Protein AF-A0A800CKU0-F1 (afdb_monomer)

Foldseek 3Di:
DDQDPVRDDADAPDKDKDFCVFWPDKDDPPPWDWDADPAGTKTFAQAWDKMWTATPPPRDIDIDTAGGGWMWDDGNGMIMTGHRDDDPDPPPPPDDDDDDDDDDDDDDDDDDDDDPPPDDDDDDCPVVVVVVVVVVVVVVVVVVVVVPDPPDDDDDDDDPDDDDDDD

Sequence (167 aa):
MYQNPEESMISGNAITVLNASEVLSMELPAQAVLMPMANGWNMVVQQDCRITVTFRTGARRLEIQLVRGDEIYRDHQDIIISRKSPVQTERRYRAAVGVGRYLTETTGAAATSAQPESSYTPPDYSELIQQVRQHVMQDLERMMREAQKPPEQPSEQPPEGGEPQES

Solvent-accessible surface area (backbone atoms only — not comparable to full-atom values): 10888 Å² total; per-residue (Å²): 113,46,71,44,98,83,70,48,76,49,68,40,76,44,74,48,80,42,60,42,86,48,45,66,48,70,49,71,60,94,84,67,59,76,43,81,50,99,57,42,34,37,33,64,35,84,55,69,44,68,35,44,38,32,38,64,75,60,100,48,72,48,76,45,83,45,46,58,68,18,35,39,37,38,44,83,58,38,33,40,38,29,27,65,62,89,72,89,75,79,83,75,77,75,70,82,80,76,90,72,92,77,91,76,91,82,83,84,82,88,77,95,71,88,72,85,80,80,80,82,74,78,81,87,53,68,67,60,55,50,52,52,52,51,53,53,51,50,51,51,53,49,53,53,53,60,73,65,55,76,81,81,73,78,82,78,75,80,80,88,79,75,85,80,86,88,133

pLDDT: mean 72.99, std 20.09, range [32.12, 93.88]

Structure (mmCIF, N/CA/C/O backbone):
data_AF-A0A800CKU0-F1
#
_entry.id   AF-A0A800CKU0-F1
#
loop_
_atom_site.group_PDB
_atom_site.id
_atom_site.type_symbol
_atom_site.label_atom_id
_atom_site.label_alt_id
_atom_site.label_comp_id
_atom_site.label_asym_id
_atom_site.label_entity_id
_atom_site.label_seq_id
_atom_site.pdbx_PDB_ins_code
_atom_site.Cartn_x
_atom_site.Cartn_y
_atom_site.Cartn_z
_atom_site.occupancy
_atom_site.B_iso_or_equiv
_atom_site.auth_seq_id
_atom_site.auth_comp_id
_atom_site.auth_asym_id
_atom_site.auth_atom_id
_atom_site.pdbx_PDB_model_num
ATOM 1 N N . MET A 1 1 ? -10.258 -6.785 -8.011 1.00 59.75 1 MET A N 1
ATOM 2 C CA . MET A 1 1 ? -9.152 -7.304 -8.839 1.00 59.75 1 MET A CA 1
ATOM 3 C C . MET A 1 1 ? -8.291 -6.119 -9.229 1.00 59.75 1 MET A C 1
ATOM 5 O O . MET A 1 1 ? -8.850 -5.156 -9.736 1.00 59.75 1 MET A O 1
ATOM 9 N N . TYR A 1 2 ? -6.999 -6.151 -8.919 1.00 72.12 2 TYR A N 1
ATOM 10 C CA . TYR A 1 2 ? -6.009 -5.148 -9.316 1.00 72.12 2 TYR A CA 1
ATOM 11 C C . TYR A 1 2 ? -4.935 -5.857 -10.138 1.00 72.12 2 TYR A C 1
ATOM 13 O O . TYR A 1 2 ? -4.492 -6.936 -9.749 1.00 72.12 2 TYR A O 1
ATOM 21 N N . GLN A 1 3 ? -4.559 -5.282 -11.275 1.00 70.06 3 GLN A N 1
ATOM 22 C CA . GLN A 1 3 ? -3.490 -5.812 -12.111 1.00 70.06 3 GLN A CA 1
ATOM 23 C C . GLN A 1 3 ? -2.242 -4.974 -11.862 1.00 70.06 3 GLN A C 1
ATOM 25 O O . GLN A 1 3 ? -2.262 -3.763 -12.072 1.00 70.06 3 GLN A O 1
ATOM 30 N N . ASN A 1 4 ? -1.188 -5.622 -11.375 1.00 66.44 4 ASN A N 1
ATOM 31 C CA . ASN A 1 4 ? 0.108 -4.978 -11.213 1.00 66.44 4 ASN A CA 1
ATOM 32 C C . ASN A 1 4 ? 0.762 -4.773 -12.598 1.00 66.44 4 ASN A C 1
ATOM 34 O O . ASN A 1 4 ? 0.463 -5.556 -13.504 1.00 66.44 4 ASN A O 1
ATOM 38 N N . PRO A 1 5 ? 1.673 -3.802 -12.799 1.00 62.41 5 PRO A N 1
ATOM 39 C CA . PRO A 1 5 ? 2.446 -3.656 -14.040 1.00 62.41 5 PRO A CA 1
ATOM 40 C C . PRO A 1 5 ? 3.205 -4.914 -14.500 1.00 62.41 5 PRO A C 1
ATOM 42 O O . PRO A 1 5 ? 3.508 -5.031 -15.680 1.00 62.41 5 PRO A O 1
ATOM 45 N N . GLU A 1 6 ? 3.461 -5.882 -13.617 1.00 62.44 6 GLU A N 1
ATOM 46 C CA . GLU A 1 6 ? 4.006 -7.209 -13.966 1.00 62.44 6 GLU A CA 1
ATOM 47 C C . GLU A 1 6 ? 2.936 -8.225 -14.427 1.00 62.44 6 GLU A C 1
ATOM 49 O O . GLU A 1 6 ? 3.139 -9.434 -14.338 1.00 62.44 6 GLU A O 1
ATOM 54 N N . GLU A 1 7 ? 1.748 -7.758 -14.818 1.00 62.47 7 GLU A N 1
ATOM 55 C CA . GLU A 1 7 ? 0.572 -8.554 -15.214 1.00 62.47 7 GLU A CA 1
ATOM 56 C C . GLU A 1 7 ? 0.025 -9.522 -14.147 1.00 62.47 7 GLU A C 1
ATOM 58 O O . GLU A 1 7 ? -0.988 -10.192 -14.360 1.00 62.47 7 GLU A O 1
ATOM 63 N N . SER A 1 8 ? 0.630 -9.556 -12.960 1.00 68.31 8 SER A N 1
ATOM 64 C CA . SER A 1 8 ? 0.165 -10.362 -11.837 1.00 68.31 8 SER A CA 1
ATOM 65 C C . SER A 1 8 ? -1.159 -9.824 -11.289 1.00 68.31 8 SER A C 1
ATOM 67 O O . SER A 1 8 ? -1.287 -8.655 -10.913 1.00 68.31 8 SER A O 1
ATOM 69 N N . MET A 1 9 ? -2.159 -10.705 -11.233 1.00 76.88 9 MET A N 1
ATOM 70 C CA . MET A 1 9 ? -3.502 -10.387 -10.755 1.00 76.88 9 MET A CA 1
ATOM 71 C C . MET A 1 9 ? -3.571 -10.470 -9.229 1.00 76.88 9 MET A C 1
ATOM 73 O O . MET A 1 9 ? -3.623 -11.555 -8.651 1.00 76.88 9 MET A O 1
ATOM 77 N N . ILE A 1 10 ? -3.646 -9.314 -8.570 1.00 82.00 10 ILE A N 1
ATOM 78 C CA . ILE A 1 10 ? -3.882 -9.211 -7.130 1.00 82.00 10 ILE A CA 1
ATOM 79 C C . ILE A 1 10 ? -5.395 -9.217 -6.880 1.00 82.00 10 ILE A C 1
ATOM 81 O O . ILE A 1 10 ? -6.151 -8.334 -7.305 1.00 82.00 10 ILE A O 1
ATOM 85 N N . SER A 1 11 ? -5.858 -10.245 -6.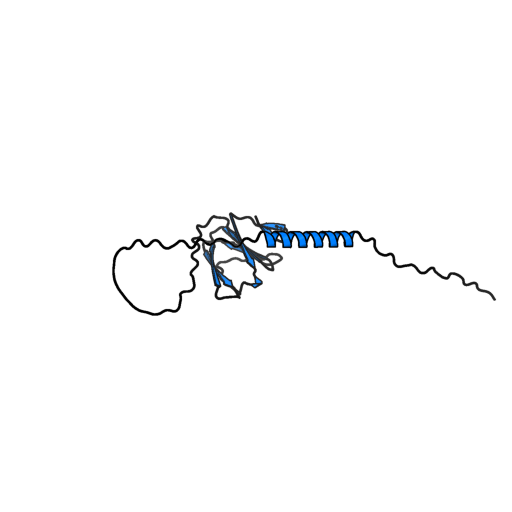177 1.00 82.94 11 SER A N 1
ATOM 86 C CA . SER A 1 11 ? -7.264 -10.440 -5.824 1.00 82.94 11 SER A CA 1
ATOM 87 C C . SER A 1 11 ? -7.490 -10.233 -4.331 1.00 82.94 11 SER A C 1
ATOM 89 O O . SER A 1 11 ? -6.625 -10.535 -3.511 1.00 82.94 11 SER A O 1
ATOM 91 N N . GLY A 1 12 ? -8.665 -9.726 -3.974 1.00 82.94 12 GLY A N 1
ATOM 92 C CA . GLY A 1 12 ? -9.082 -9.487 -2.597 1.00 82.94 12 GLY A CA 1
ATOM 93 C C . GLY A 1 12 ? -10.498 -8.924 -2.564 1.00 82.94 12 GLY A C 1
ATOM 94 O O . GLY A 1 12 ? -10.966 -8.359 -3.556 1.00 82.94 12 GLY A O 1
ATOM 95 N N . ASN A 1 13 ? -11.167 -9.071 -1.424 1.00 85.31 13 ASN A N 1
ATOM 96 C CA . ASN A 1 13 ? -12.488 -8.498 -1.171 1.00 85.31 13 ASN A CA 1
ATOM 97 C C . ASN A 1 13 ? -12.441 -6.969 -1.137 1.00 85.31 13 ASN A C 1
ATOM 99 O O . ASN A 1 13 ? -13.386 -6.305 -1.552 1.00 85.31 13 ASN A O 1
ATOM 103 N N . ALA A 1 14 ? -11.333 -6.404 -0.660 1.00 86.88 14 ALA A N 1
ATOM 104 C CA . ALA A 1 14 ? -11.067 -4.980 -0.748 1.00 86.88 14 ALA A CA 1
ATOM 105 C C . ALA A 1 14 ? -9.582 -4.742 -1.003 1.00 86.88 14 ALA A C 1
ATOM 107 O O . ALA A 1 14 ? -8.735 -5.392 -0.396 1.00 86.88 14 ALA A O 1
ATOM 108 N N . ILE A 1 15 ? -9.281 -3.785 -1.876 1.00 90.06 15 ILE A N 1
ATOM 109 C CA . ILE A 1 15 ? -7.913 -3.428 -2.242 1.00 90.06 15 ILE A CA 1
ATOM 110 C C . ILE A 1 15 ? -7.710 -1.954 -1.909 1.00 90.06 15 ILE A C 1
ATOM 112 O O . ILE A 1 15 ? -8.496 -1.108 -2.333 1.00 90.06 15 ILE A O 1
ATOM 116 N N . THR A 1 16 ? -6.669 -1.663 -1.137 1.00 90.31 16 THR A N 1
ATOM 117 C CA . THR A 1 16 ? -6.207 -0.300 -0.869 1.00 90.31 16 THR A CA 1
ATOM 118 C C . THR A 1 16 ? -4.870 -0.117 -1.566 1.00 90.31 16 THR A C 1
ATOM 120 O O . THR A 1 16 ? -3.957 -0.904 -1.338 1.00 90.31 16 THR A O 1
ATOM 123 N N . VAL A 1 17 ? -4.750 0.920 -2.391 1.00 91.88 17 VAL A N 1
ATOM 124 C CA . VAL A 1 17 ? -3.499 1.278 -3.069 1.00 91.88 17 VAL A CA 1
ATOM 125 C C . VAL A 1 17 ? -3.000 2.592 -2.487 1.00 91.88 17 VAL A C 1
ATOM 127 O O . VAL A 1 17 ? -3.775 3.537 -2.336 1.00 91.88 17 VAL A O 1
ATOM 130 N N . LEU A 1 18 ? -1.724 2.632 -2.116 1.00 92.06 18 LEU A N 1
ATOM 131 C CA . LEU A 1 18 ? -1.054 3.803 -1.563 1.00 92.06 18 LEU A CA 1
ATOM 132 C C . LEU A 1 18 ? 0.169 4.123 -2.418 1.00 92.06 18 LEU A C 1
ATOM 134 O O . LEU A 1 18 ? 0.973 3.233 -2.682 1.00 92.06 18 LEU A O 1
ATOM 138 N N . ASN A 1 19 ? 0.354 5.394 -2.767 1.00 91.81 19 ASN A N 1
ATOM 139 C CA . ASN A 1 19 ? 1.579 5.837 -3.419 1.00 91.81 19 ASN A CA 1
ATOM 140 C C . ASN A 1 19 ? 2.720 5.854 -2.393 1.00 91.81 19 ASN A C 1
ATOM 142 O O . ASN A 1 19 ? 2.686 6.577 -1.397 1.00 91.81 19 ASN A O 1
ATOM 146 N N . ALA A 1 20 ? 3.758 5.068 -2.630 1.00 91.88 20 ALA A N 1
ATOM 147 C CA . ALA A 1 20 ? 4.856 4.920 -1.693 1.00 91.88 20 ALA A CA 1
ATOM 148 C C . ALA A 1 20 ? 5.785 6.130 -1.611 1.00 91.88 20 ALA A C 1
ATOM 150 O O . ALA A 1 20 ? 6.468 6.298 -0.601 1.00 91.88 20 ALA A O 1
ATOM 151 N N . SER A 1 21 ? 5.807 6.986 -2.638 1.00 91.44 21 SER A N 1
ATOM 152 C CA . SER A 1 21 ? 6.532 8.260 -2.577 1.00 91.44 21 SER A CA 1
ATOM 153 C C . SER A 1 21 ? 5.924 9.206 -1.536 1.00 91.44 21 SER A C 1
ATOM 155 O O . SER A 1 21 ? 6.644 9.995 -0.925 1.00 91.44 21 SER A O 1
ATOM 157 N N . GLU A 1 22 ? 4.627 9.062 -1.249 1.00 91.44 22 GLU A N 1
ATOM 158 C CA . GLU A 1 22 ? 3.915 9.828 -0.226 1.00 91.44 22 GLU A CA 1
ATOM 159 C C . GLU A 1 22 ? 4.026 9.197 1.167 1.00 91.44 22 GLU A C 1
ATOM 161 O O . GLU A 1 22 ? 3.723 9.854 2.163 1.00 91.44 22 GLU A O 1
ATOM 166 N N . VAL A 1 23 ? 4.481 7.946 1.271 1.00 91.94 23 VAL A N 1
ATOM 167 C CA . VAL A 1 23 ? 4.655 7.251 2.550 1.00 91.94 23 VAL A CA 1
ATOM 168 C C . VAL A 1 23 ? 6.015 7.612 3.150 1.00 91.94 23 VAL A C 1
ATOM 170 O O . VAL A 1 23 ? 7.066 7.502 2.514 1.00 91.94 23 VAL A O 1
ATOM 173 N N . LEU A 1 24 ? 5.991 8.088 4.396 1.00 92.25 24 LEU A N 1
ATOM 174 C CA . LEU A 1 24 ? 7.189 8.341 5.194 1.00 92.25 24 LEU A CA 1
ATOM 175 C C . LEU A 1 24 ? 7.643 7.058 5.887 1.00 92.25 24 LEU A C 1
ATOM 177 O O . LEU A 1 24 ? 8.816 6.700 5.831 1.00 92.25 24 LEU A O 1
ATOM 181 N N . SER A 1 25 ? 6.709 6.375 6.546 1.00 91.94 25 SER A N 1
ATOM 182 C CA . SER A 1 25 ? 6.972 5.122 7.243 1.00 91.94 25 SER A CA 1
ATOM 183 C C . SER A 1 25 ? 5.722 4.251 7.309 1.00 91.94 25 SER A C 1
ATOM 185 O O . SER A 1 25 ? 4.588 4.739 7.280 1.00 91.94 25 SER A O 1
ATOM 187 N N . MET A 1 26 ? 5.951 2.945 7.415 1.00 92.12 26 MET A N 1
ATOM 188 C CA . MET A 1 26 ? 4.926 1.945 7.673 1.00 92.12 26 MET A CA 1
ATOM 189 C C . MET A 1 26 ? 5.387 1.067 8.827 1.00 92.12 26 MET A C 1
ATOM 191 O O . MET A 1 26 ? 6.446 0.444 8.758 1.00 92.12 26 MET A O 1
ATOM 195 N N . GLU A 1 27 ? 4.588 1.023 9.883 1.00 91.31 27 GLU A N 1
ATOM 196 C CA . GLU A 1 27 ? 4.832 0.159 11.030 1.00 91.31 27 GLU A CA 1
ATOM 197 C C . GLU A 1 27 ? 4.196 -1.204 10.765 1.00 91.31 27 GLU A C 1
ATOM 199 O O . GLU A 1 27 ? 2.971 -1.345 10.747 1.00 91.31 27 GLU A O 1
ATOM 204 N N . LEU A 1 28 ? 5.051 -2.197 10.523 1.00 87.38 28 LEU A N 1
ATOM 205 C CA . LEU A 1 28 ? 4.668 -3.595 10.364 1.00 87.38 28 LEU A CA 1
ATOM 206 C C . LEU A 1 28 ? 4.777 -4.331 11.710 1.00 87.38 28 LEU A C 1
ATOM 208 O O . LEU A 1 28 ? 5.582 -3.943 12.561 1.00 87.38 28 LEU A O 1
ATOM 212 N N . PRO A 1 29 ? 3.994 -5.401 11.931 1.00 81.88 29 PRO A N 1
ATOM 213 C CA . PRO A 1 29 ? 4.112 -6.205 13.143 1.00 81.88 29 PRO A CA 1
ATOM 214 C C . PRO A 1 29 ? 5.517 -6.813 13.267 1.00 81.88 29 PRO A C 1
ATOM 216 O O . PRO A 1 29 ? 6.110 -7.229 12.277 1.00 81.88 29 PRO A O 1
ATOM 219 N N . ALA A 1 30 ? 6.031 -6.935 14.494 1.00 75.50 30 ALA A N 1
ATOM 220 C CA . ALA A 1 30 ? 7.400 -7.403 14.758 1.00 75.50 30 ALA A CA 1
ATOM 221 C C . ALA A 1 30 ? 7.720 -8.811 14.210 1.00 75.50 30 ALA A C 1
ATOM 223 O O . ALA A 1 30 ? 8.882 -9.149 14.019 1.00 75.50 30 ALA A O 1
ATOM 224 N N . GLN A 1 31 ? 6.696 -9.631 13.957 1.00 78.44 31 GLN A N 1
ATOM 225 C CA . GLN A 1 31 ? 6.819 -10.983 13.395 1.00 78.44 31 GLN A CA 1
ATOM 226 C C . GLN A 1 31 ? 6.517 -11.026 11.886 1.00 78.44 31 GLN A C 1
ATOM 228 O O . GLN A 1 31 ? 6.210 -12.084 11.339 1.00 78.44 31 GLN A O 1
ATOM 233 N N . ALA A 1 32 ? 6.547 -9.876 11.210 1.00 80.88 32 ALA A N 1
ATOM 234 C CA . ALA A 1 32 ? 6.368 -9.789 9.769 1.00 80.88 32 ALA A CA 1
ATOM 235 C C . ALA A 1 32 ? 7.491 -10.531 9.035 1.00 80.88 32 ALA A C 1
ATOM 237 O O . ALA A 1 32 ? 8.669 -10.211 9.187 1.00 80.88 32 ALA A O 1
ATOM 238 N N . VAL A 1 33 ? 7.112 -11.494 8.194 1.00 86.56 33 VAL A N 1
ATOM 239 C CA . VAL A 1 33 ? 8.027 -12.143 7.253 1.00 86.56 33 VAL A CA 1
ATOM 240 C C . VAL A 1 33 ? 7.850 -11.483 5.894 1.00 86.56 33 VAL A C 1
ATOM 242 O O . VAL A 1 33 ? 6.786 -11.590 5.283 1.00 86.56 33 VAL A O 1
ATOM 245 N N . LEU A 1 34 ? 8.894 -10.790 5.443 1.00 91.25 34 LEU A N 1
ATOM 246 C CA . LEU A 1 34 ? 8.939 -10.168 4.124 1.00 91.25 34 LEU A CA 1
ATOM 247 C C . LEU A 1 34 ? 9.566 -11.142 3.133 1.00 91.25 34 LEU A C 1
ATOM 249 O O . LEU A 1 34 ? 10.690 -11.603 3.322 1.00 91.25 34 LEU A O 1
ATOM 253 N N . MET A 1 35 ? 8.833 -11.441 2.074 1.00 91.12 35 MET A N 1
ATOM 254 C CA . MET A 1 35 ? 9.296 -12.247 0.957 1.00 91.12 35 MET A CA 1
ATOM 255 C C . MET A 1 35 ? 9.747 -11.296 -0.165 1.00 91.12 35 MET A C 1
ATOM 257 O O . MET A 1 35 ? 8.981 -10.419 -0.563 1.00 91.12 35 MET A O 1
ATOM 261 N N . PRO A 1 36 ? 10.998 -11.387 -0.646 1.00 89.94 36 PRO A N 1
ATOM 262 C CA . PRO A 1 36 ? 11.470 -10.543 -1.737 1.00 89.94 36 PRO A CA 1
ATOM 263 C C . PRO A 1 36 ? 10.781 -10.916 -3.057 1.00 89.94 36 PRO A C 1
ATOM 265 O O . PRO A 1 36 ? 10.553 -12.090 -3.344 1.00 89.94 36 PRO A O 1
ATOM 268 N N . MET A 1 37 ? 10.491 -9.906 -3.872 1.00 86.81 37 MET A N 1
ATOM 269 C CA . MET A 1 37 ? 9.978 -10.027 -5.240 1.00 86.81 37 MET A CA 1
ATOM 270 C C . MET A 1 37 ? 10.914 -9.288 -6.205 1.00 86.81 37 MET A C 1
ATOM 272 O O . MET A 1 37 ? 11.822 -8.585 -5.764 1.00 86.81 37 MET A O 1
ATOM 276 N N . ALA A 1 38 ? 10.687 -9.414 -7.516 1.00 82.94 38 ALA A N 1
ATOM 277 C CA . ALA A 1 38 ? 11.522 -8.769 -8.536 1.00 82.94 38 ALA A CA 1
ATOM 278 C C . ALA A 1 38 ? 11.675 -7.251 -8.310 1.00 82.94 38 ALA A C 1
ATOM 280 O O . ALA A 1 38 ? 12.775 -6.717 -8.419 1.00 82.94 38 ALA A O 1
ATOM 281 N N . ASN A 1 39 ? 10.583 -6.589 -7.918 1.00 83.50 39 ASN A N 1
ATOM 282 C CA . ASN A 1 39 ? 10.481 -5.132 -7.823 1.00 83.50 39 ASN A CA 1
ATOM 283 C C . ASN A 1 39 ? 10.118 -4.616 -6.417 1.00 83.50 39 ASN A C 1
ATOM 285 O O . ASN A 1 39 ? 9.718 -3.465 -6.226 1.00 83.50 39 ASN A O 1
ATOM 289 N N . GLY A 1 40 ? 10.283 -5.464 -5.400 1.00 89.12 40 GLY A N 1
ATOM 290 C CA . GLY A 1 40 ? 10.020 -5.088 -4.018 1.00 89.12 40 GLY A CA 1
ATOM 291 C C . GLY A 1 40 ? 9.852 -6.294 -3.111 1.00 89.12 40 GLY A C 1
ATOM 292 O O . GLY A 1 40 ? 10.709 -7.174 -3.067 1.00 89.12 40 GLY A O 1
ATOM 293 N N . TRP A 1 41 ? 8.770 -6.318 -2.344 1.00 92.31 41 TRP A N 1
ATOM 294 C CA . TRP A 1 41 ? 8.510 -7.389 -1.386 1.00 92.31 41 TRP A CA 1
ATOM 295 C C . TRP A 1 41 ? 7.018 -7.611 -1.196 1.00 92.31 41 TRP A C 1
ATOM 297 O O . TRP A 1 41 ? 6.209 -6.703 -1.378 1.00 92.31 41 TRP A O 1
ATOM 307 N N . ASN A 1 42 ? 6.650 -8.817 -0.794 1.00 92.44 42 ASN A N 1
ATOM 308 C CA . ASN A 1 42 ? 5.318 -9.132 -0.314 1.00 92.44 42 ASN A CA 1
ATOM 309 C C . ASN A 1 42 ? 5.360 -9.666 1.116 1.00 92.44 42 ASN A C 1
ATOM 311 O O . ASN A 1 42 ? 6.353 -10.208 1.594 1.00 92.44 42 ASN A O 1
ATOM 315 N N . MET A 1 43 ? 4.249 -9.495 1.814 1.00 92.50 43 MET A N 1
ATOM 316 C CA . MET A 1 43 ? 4.046 -9.977 3.167 1.00 92.50 43 MET A CA 1
ATOM 317 C C . MET A 1 43 ? 2.644 -10.557 3.264 1.00 92.50 43 MET A C 1
ATOM 319 O O . MET A 1 43 ? 1.666 -9.885 2.940 1.00 92.50 43 MET A O 1
ATOM 323 N N . VAL A 1 44 ? 2.549 -11.787 3.760 1.00 92.81 44 VAL A N 1
ATOM 324 C CA . VAL A 1 44 ? 1.272 -12.404 4.124 1.00 92.81 44 VAL A CA 1
ATOM 325 C C . VAL A 1 44 ? 1.091 -12.255 5.627 1.00 92.81 44 VAL A C 1
ATOM 327 O O . VAL A 1 44 ? 1.957 -12.651 6.412 1.00 92.81 44 VAL A O 1
ATOM 330 N N . VAL A 1 45 ? -0.038 -11.686 6.035 1.00 91.38 45 VAL A N 1
ATOM 331 C CA . VAL A 1 45 ? -0.386 -11.466 7.436 1.00 91.38 45 VAL A CA 1
ATOM 332 C C . VAL A 1 45 ? -0.659 -12.816 8.099 1.00 91.38 45 VAL A C 1
ATOM 334 O O . VAL A 1 45 ? -1.613 -13.514 7.762 1.00 91.38 45 VAL A O 1
ATOM 337 N N . GLN A 1 46 ? 0.189 -13.198 9.055 1.00 90.38 46 GLN A N 1
ATOM 338 C CA . GLN A 1 46 ? 0.084 -14.489 9.752 1.00 90.38 46 GLN A CA 1
ATOM 339 C C . GLN A 1 46 ? -0.884 -14.455 10.941 1.00 90.38 46 GLN A C 1
ATOM 341 O O . GLN A 1 46 ? -1.450 -15.481 11.315 1.00 90.38 46 GLN A O 1
ATOM 346 N N . GLN A 1 47 ? -1.085 -13.274 11.521 1.00 89.19 47 GLN A N 1
ATOM 347 C CA . GLN A 1 47 ? -1.946 -13.038 12.673 1.00 89.19 47 GLN A CA 1
ATOM 348 C C . GLN A 1 47 ? -2.575 -11.653 12.575 1.00 89.19 47 GLN A C 1
ATOM 350 O O . GLN A 1 47 ? -1.964 -10.743 12.012 1.00 89.19 47 GLN A O 1
ATOM 355 N N . ASP A 1 48 ? -3.764 -11.502 13.149 1.00 90.56 48 ASP A N 1
ATOM 356 C CA . ASP A 1 48 ? -4.492 -10.239 13.150 1.00 90.56 48 ASP A CA 1
ATOM 357 C C . ASP A 1 48 ? -3.634 -9.129 13.758 1.00 90.56 48 ASP A C 1
ATOM 359 O O . ASP A 1 48 ? -3.071 -9.259 14.849 1.00 90.56 48 ASP A O 1
ATOM 363 N N . CYS A 1 49 ? -3.503 -8.031 13.025 1.00 88.50 49 CYS A N 1
ATOM 364 C CA . CYS A 1 49 ? -2.611 -6.951 13.402 1.00 88.50 49 CYS A CA 1
ATOM 365 C C . CYS A 1 49 ? -3.125 -5.608 12.898 1.00 88.50 49 CYS A C 1
ATOM 367 O O . CYS A 1 49 ? -3.965 -5.516 12.004 1.00 88.50 49 CYS A O 1
ATOM 369 N N . ARG A 1 50 ? -2.607 -4.540 13.494 1.00 91.12 50 ARG A N 1
ATOM 370 C CA . ARG A 1 50 ? -2.849 -3.176 13.044 1.00 91.12 50 ARG A CA 1
ATOM 371 C C . ARG A 1 50 ? -1.550 -2.614 12.518 1.00 91.12 50 ARG A C 1
ATOM 373 O O . ARG A 1 50 ? -0.542 -2.659 13.218 1.00 91.12 50 ARG A O 1
ATOM 380 N N . ILE A 1 51 ? -1.606 -2.066 11.314 1.00 91.81 51 ILE A N 1
ATOM 381 C CA . ILE A 1 51 ? -0.498 -1.312 10.740 1.00 91.81 51 ILE A CA 1
ATOM 382 C C . ILE A 1 51 ? -0.813 0.178 10.792 1.00 91.81 51 ILE A C 1
ATOM 384 O O . ILE A 1 51 ? -1.971 0.593 10.653 1.00 91.81 51 ILE A O 1
ATOM 388 N N . THR A 1 52 ? 0.233 0.976 10.966 1.00 92.56 52 THR A N 1
ATOM 389 C CA . THR A 1 52 ? 0.159 2.436 10.913 1.00 92.56 52 THR A CA 1
ATOM 390 C C . THR A 1 52 ? 0.988 2.916 9.736 1.00 92.56 52 THR A C 1
ATOM 392 O O . THR A 1 52 ? 2.189 2.660 9.664 1.00 92.56 52 THR A O 1
ATOM 395 N N . VAL A 1 53 ? 0.350 3.629 8.815 1.00 93.19 53 VAL A N 1
ATOM 396 C CA . VAL A 1 53 ? 1.006 4.295 7.692 1.00 93.19 53 VAL A CA 1
ATOM 397 C C . VAL A 1 53 ? 1.083 5.782 7.998 1.00 93.19 53 VAL A C 1
ATOM 399 O O . VAL A 1 53 ? 0.059 6.438 8.200 1.00 93.19 53 VAL A O 1
ATOM 402 N N . THR A 1 54 ? 2.297 6.321 8.028 1.00 93.25 54 THR A N 1
ATOM 403 C CA . THR A 1 54 ? 2.541 7.756 8.181 1.00 93.25 54 THR A CA 1
ATOM 404 C C . THR A 1 54 ? 2.897 8.344 6.825 1.00 93.25 54 THR A C 1
ATOM 406 O O . THR A 1 54 ? 3.817 7.864 6.163 1.00 93.25 54 THR A O 1
ATOM 409 N N . PHE A 1 55 ? 2.187 9.394 6.415 1.00 92.62 55 PHE A N 1
ATOM 410 C CA . PHE A 1 55 ? 2.455 10.090 5.156 1.00 92.62 55 PHE A CA 1
ATOM 411 C C . PHE A 1 55 ? 3.470 11.220 5.351 1.00 92.62 55 PHE A C 1
ATOM 413 O O . PHE A 1 55 ? 3.584 11.789 6.436 1.00 92.62 55 PHE A O 1
ATOM 420 N N . ARG A 1 56 ? 4.212 11.557 4.292 1.00 89.00 56 ARG A N 1
ATOM 421 C CA . ARG A 1 56 ? 5.197 12.651 4.285 1.00 89.00 56 ARG A CA 1
ATOM 422 C C . ARG A 1 56 ? 4.534 14.018 4.401 1.00 89.00 56 ARG A C 1
ATOM 424 O O . ARG A 1 56 ? 5.069 14.909 5.053 1.00 89.00 56 ARG A O 1
ATOM 431 N N . THR A 1 57 ? 3.388 14.193 3.750 1.00 83.31 57 THR A N 1
ATOM 432 C CA . THR A 1 57 ? 2.699 15.482 3.647 1.00 83.31 57 THR A CA 1
ATOM 433 C C . THR A 1 57 ? 1.499 15.545 4.582 1.00 83.31 57 THR A C 1
ATOM 435 O O . THR A 1 57 ? 0.536 14.787 4.442 1.00 83.31 57 THR A O 1
ATOM 438 N N . GLY A 1 58 ? 1.534 16.505 5.507 1.00 65.50 58 GLY A N 1
ATOM 439 C CA . GLY A 1 58 ? 0.529 16.654 6.555 1.00 65.50 58 GLY A CA 1
ATOM 440 C C . GLY A 1 58 ? 0.698 15.592 7.641 1.00 65.50 58 GLY A C 1
ATOM 441 O O . GLY A 1 58 ? 1.110 14.472 7.372 1.00 65.50 58 GLY A O 1
ATOM 442 N N . ALA A 1 59 ? 0.374 15.928 8.888 1.00 64.69 59 ALA A N 1
ATOM 443 C CA . ALA A 1 59 ? 0.416 15.003 10.026 1.00 64.69 59 ALA A CA 1
ATOM 444 C C . ALA A 1 59 ? -0.701 13.936 9.950 1.00 64.69 59 ALA A C 1
ATOM 446 O O . ALA A 1 59 ? -1.468 13.738 10.891 1.00 64.69 59 ALA A O 1
ATOM 447 N N . ARG A 1 60 ? -0.853 13.292 8.790 1.00 81.88 60 ARG A N 1
ATOM 448 C CA . ARG A 1 60 ? -1.869 12.291 8.495 1.00 81.88 60 ARG A CA 1
ATOM 449 C C . ARG A 1 60 ? -1.288 10.917 8.784 1.00 81.88 60 ARG A C 1
ATOM 451 O O . ARG A 1 60 ? -0.202 10.567 8.321 1.00 81.88 60 ARG A O 1
ATOM 458 N N . ARG A 1 61 ? -2.044 10.141 9.551 1.00 89.19 61 ARG A N 1
ATOM 459 C CA . ARG A 1 61 ? -1.780 8.731 9.815 1.00 89.19 61 ARG A CA 1
ATOM 460 C C . ARG A 1 61 ? -2.991 7.936 9.369 1.00 89.19 61 ARG A C 1
ATOM 462 O O . ARG A 1 61 ? -4.122 8.336 9.644 1.00 89.19 61 ARG A O 1
ATOM 469 N N . LEU A 1 62 ? -2.744 6.838 8.672 1.00 89.62 62 LEU A N 1
ATOM 470 C CA . LEU A 1 62 ? -3.761 5.870 8.303 1.00 89.62 62 LEU A CA 1
ATOM 471 C C . LEU A 1 62 ? -3.508 4.592 9.086 1.00 89.62 62 LEU A C 1
ATOM 473 O O . LEU A 1 62 ? -2.418 4.030 9.048 1.00 89.62 62 LEU A O 1
ATOM 477 N N . GLU A 1 63 ? -4.531 4.145 9.793 1.00 90.94 63 GLU A N 1
ATOM 478 C CA . GLU A 1 63 ? -4.480 2.930 10.587 1.00 90.94 63 GLU A CA 1
ATOM 479 C C . GLU A 1 63 ? -5.354 1.887 9.916 1.00 90.94 63 GLU A C 1
ATOM 481 O O . GLU A 1 63 ? -6.519 2.145 9.604 1.00 90.94 63 GLU A O 1
ATOM 486 N N . ILE A 1 64 ? -4.777 0.718 9.665 1.00 90.00 64 ILE A N 1
ATOM 487 C CA . ILE A 1 64 ? -5.447 -0.349 8.931 1.00 90.00 64 ILE A CA 1
ATOM 488 C C . ILE A 1 64 ? -5.399 -1.600 9.790 1.00 90.00 64 ILE A C 1
ATOM 490 O O . ILE A 1 64 ? -4.325 -2.074 10.158 1.00 90.00 64 ILE A O 1
ATOM 494 N N . GLN A 1 65 ? -6.583 -2.116 10.109 1.00 91.31 65 GLN A N 1
ATOM 495 C CA . GLN A 1 65 ? -6.724 -3.425 10.722 1.00 91.31 65 GLN A CA 1
ATOM 496 C C . GLN A 1 65 ? -6.638 -4.486 9.626 1.00 91.31 65 GLN A C 1
ATOM 498 O O . GLN A 1 65 ? -7.411 -4.449 8.665 1.00 91.31 65 GLN A O 1
ATOM 503 N N . LEU A 1 66 ? -5.700 -5.407 9.795 1.00 90.12 66 LEU A N 1
ATOM 504 C CA . LEU A 1 66 ? -5.483 -6.555 8.933 1.00 90.12 66 LEU A CA 1
ATOM 505 C C . LEU A 1 66 ? -5.798 -7.826 9.707 1.00 90.12 66 LEU A C 1
ATOM 507 O O . LEU A 1 66 ? -5.587 -7.902 10.923 1.00 90.12 66 LEU A O 1
ATOM 511 N N . VAL A 1 67 ? -6.302 -8.816 8.989 1.00 91.12 67 VAL A N 1
ATOM 512 C CA . VAL A 1 67 ? -6.572 -10.145 9.531 1.00 91.12 67 VAL A CA 1
ATOM 513 C C . VAL A 1 67 ? -5.663 -11.177 8.889 1.00 91.12 67 VAL A C 1
ATOM 515 O O . VAL A 1 67 ? -5.072 -10.948 7.830 1.00 91.12 67 VAL A O 1
ATOM 518 N N . ARG A 1 68 ? -5.545 -12.336 9.535 1.00 90.38 68 ARG A N 1
ATOM 519 C CA . ARG A 1 68 ? -4.787 -13.460 8.989 1.00 90.38 68 ARG A CA 1
ATOM 520 C C . ARG A 1 68 ? -5.209 -13.772 7.546 1.00 90.38 68 ARG A C 1
ATOM 522 O O . ARG A 1 68 ? -6.388 -13.970 7.257 1.00 90.38 68 ARG A O 1
ATOM 529 N N . GLY A 1 69 ? -4.217 -13.881 6.667 1.00 89.81 69 GLY A N 1
ATOM 530 C CA . GLY A 1 69 ? -4.388 -14.146 5.240 1.00 89.81 69 GLY A CA 1
ATOM 531 C C . GLY A 1 69 ? -4.462 -12.896 4.364 1.00 89.81 69 GLY A C 1
ATOM 532 O O . GLY A 1 69 ? -4.370 -13.037 3.149 1.00 89.81 69 GLY A O 1
ATOM 533 N N . ASP A 1 70 ? -4.584 -11.694 4.936 1.00 92.12 70 ASP A N 1
ATOM 534 C CA . ASP A 1 70 ? -4.413 -10.452 4.176 1.00 92.12 70 ASP A CA 1
ATOM 535 C C . ASP A 1 70 ? -2.975 -10.328 3.653 1.00 92.12 70 ASP A C 1
ATOM 537 O O . ASP A 1 70 ? -2.028 -10.884 4.216 1.00 92.12 70 ASP A O 1
ATOM 541 N N . GLU A 1 71 ? -2.802 -9.587 2.564 1.00 92.38 71 GLU A N 1
ATOM 542 C CA . GLU A 1 71 ? -1.527 -9.481 1.859 1.00 92.38 71 GLU A CA 1
ATOM 543 C C . GLU A 1 71 ? -1.144 -8.018 1.662 1.00 92.38 71 GLU A C 1
ATOM 545 O O . GLU A 1 71 ? -1.978 -7.179 1.315 1.00 92.38 71 GLU A O 1
ATOM 550 N N . ILE A 1 72 ? 0.134 -7.714 1.865 1.00 93.88 72 ILE A N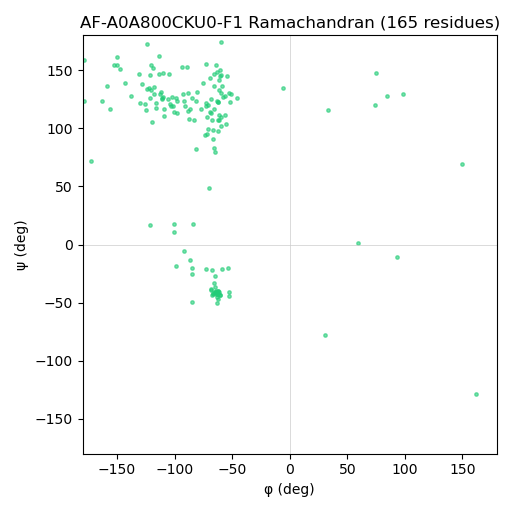 1
ATOM 551 C CA . ILE A 1 72 ? 0.721 -6.417 1.540 1.00 93.88 72 ILE A CA 1
ATOM 552 C C . ILE A 1 72 ? 1.795 -6.638 0.488 1.00 93.88 72 ILE A C 1
ATOM 554 O O . ILE A 1 72 ? 2.681 -7.470 0.667 1.00 93.88 72 ILE A O 1
ATOM 558 N N . TYR A 1 7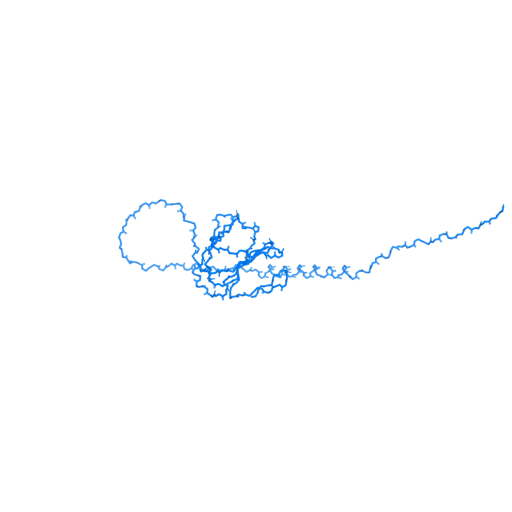3 ? 1.731 -5.858 -0.579 1.00 93.31 73 TYR A N 1
ATOM 559 C CA . TYR A 1 73 ? 2.700 -5.838 -1.657 1.00 93.31 73 TYR A CA 1
ATOM 560 C C . TYR A 1 73 ? 3.341 -4.466 -1.718 1.00 93.31 73 TYR A C 1
ATOM 562 O O . TYR A 1 73 ? 2.658 -3.443 -1.665 1.00 93.31 73 TYR A O 1
ATOM 570 N N . ARG A 1 74 ? 4.656 -4.451 -1.867 1.00 91.31 74 ARG A N 1
ATOM 571 C CA . ARG A 1 74 ? 5.425 -3.292 -2.274 1.00 91.31 74 ARG A CA 1
ATOM 572 C C . ARG A 1 74 ? 5.931 -3.556 -3.680 1.00 91.31 74 ARG A C 1
ATOM 574 O O . ARG A 1 74 ? 6.741 -4.460 -3.864 1.00 91.31 74 ARG A O 1
ATOM 581 N N . ASP A 1 75 ? 5.482 -2.739 -4.618 1.00 86.81 75 ASP A N 1
ATOM 582 C CA . ASP A 1 75 ? 5.989 -2.718 -5.985 1.00 86.81 75 ASP A CA 1
ATOM 583 C C . ASP A 1 75 ? 6.429 -1.297 -6.311 1.00 86.81 75 ASP A C 1
ATOM 585 O O . ASP A 1 75 ? 5.597 -0.404 -6.260 1.00 86.81 75 ASP A O 1
ATOM 589 N N . HIS A 1 76 ? 7.721 -1.067 -6.560 1.00 84.56 76 HIS A N 1
ATOM 590 C CA . HIS A 1 76 ? 8.341 0.209 -6.965 1.00 84.56 76 HIS A CA 1
ATOM 591 C C . HIS A 1 76 ? 7.694 1.506 -6.461 1.00 84.56 76 HIS A C 1
ATOM 593 O O . HIS A 1 76 ? 8.205 2.138 -5.535 1.00 84.56 76 HIS A O 1
ATOM 599 N N . GLN A 1 77 ? 6.585 1.944 -7.052 1.00 90.06 77 GLN A N 1
ATOM 600 C CA . GLN A 1 77 ? 5.897 3.194 -6.721 1.00 90.06 77 GLN A CA 1
ATOM 601 C C . GLN A 1 77 ? 4.691 3.021 -5.795 1.00 90.06 77 GLN A C 1
ATOM 603 O O . GLN A 1 77 ? 4.342 3.968 -5.099 1.00 90.06 77 GLN A O 1
ATOM 608 N N . ASP A 1 78 ? 4.150 1.814 -5.673 1.00 92.38 78 ASP A N 1
ATOM 609 C CA . ASP A 1 78 ? 2.916 1.527 -4.958 1.00 92.38 78 ASP A CA 1
ATOM 610 C C . ASP A 1 78 ? 3.106 0.574 -3.772 1.00 92.38 78 ASP A C 1
ATOM 612 O O . ASP A 1 78 ? 4.013 -0.265 -3.695 1.00 92.38 78 ASP A O 1
ATOM 616 N N . ILE A 1 79 ? 2.221 0.736 -2.796 1.00 93.56 79 ILE A N 1
ATOM 617 C CA . ILE A 1 79 ? 1.956 -0.232 -1.742 1.00 93.56 79 ILE A CA 1
ATOM 618 C C . ILE A 1 79 ? 0.512 -0.681 -1.923 1.00 93.56 79 ILE A C 1
ATOM 620 O O . ILE A 1 79 ? -0.416 0.119 -1.785 1.00 93.56 79 ILE A O 1
ATOM 624 N N . ILE A 1 80 ? 0.320 -1.964 -2.202 1.00 93.75 80 ILE A N 1
ATOM 625 C CA . ILE A 1 80 ? -0.996 -2.569 -2.368 1.00 93.75 80 ILE A CA 1
ATOM 626 C C . ILE A 1 80 ? -1.312 -3.401 -1.133 1.00 93.75 80 ILE A C 1
ATOM 628 O O . ILE A 1 80 ? -0.567 -4.301 -0.765 1.00 93.75 80 ILE A O 1
ATOM 632 N N . ILE A 1 81 ? -2.444 -3.121 -0.502 1.00 93.75 81 ILE A N 1
ATOM 633 C CA . ILE A 1 81 ? -2.975 -3.903 0.612 1.00 93.75 81 ILE A CA 1
ATOM 634 C C . ILE A 1 81 ? -4.208 -4.633 0.099 1.00 93.75 81 ILE A C 1
ATOM 636 O O . ILE A 1 81 ? -5.237 -4.013 -0.186 1.00 93.75 81 ILE A O 1
ATOM 640 N N . SER A 1 82 ? -4.098 -5.951 -0.019 1.00 92.81 82 SER A N 1
ATOM 641 C CA . SER A 1 82 ? -5.182 -6.829 -0.429 1.00 92.81 82 SER A CA 1
ATOM 642 C C . SER A 1 82 ? -5.809 -7.502 0.784 1.00 92.81 82 SER A C 1
ATOM 644 O O . SER A 1 82 ? -5.186 -8.324 1.455 1.00 92.81 82 SER A O 1
ATOM 646 N N . ARG A 1 83 ? -7.070 -7.163 1.059 1.00 91.00 83 ARG A N 1
ATOM 647 C CA . ARG A 1 83 ? -7.847 -7.777 2.136 1.00 91.00 83 ARG A CA 1
ATOM 648 C C . ARG A 1 83 ? -8.615 -8.977 1.609 1.00 91.00 83 ARG A C 1
ATOM 650 O O . ARG A 1 83 ? -9.465 -8.825 0.727 1.00 91.00 83 ARG A O 1
ATOM 657 N N . LYS A 1 84 ? -8.350 -10.164 2.153 1.00 88.38 84 LYS A N 1
ATOM 658 C CA . LYS A 1 84 ? -9.021 -11.419 1.772 1.00 88.38 84 LYS A CA 1
ATOM 659 C C . LYS A 1 84 ? -10.330 -11.629 2.513 1.00 88.38 84 LYS A C 1
ATOM 661 O O . LYS A 1 84 ? -11.184 -12.358 2.022 1.00 88.38 84 LYS A O 1
ATOM 666 N N . SER A 1 85 ? -10.518 -10.950 3.641 1.00 81.25 85 SER A N 1
ATOM 667 C CA . SER A 1 85 ? -11.749 -11.003 4.429 1.00 81.25 85 SER A CA 1
ATOM 668 C C . SER A 1 85 ? -12.368 -9.611 4.586 1.00 81.25 85 SER A C 1
ATOM 670 O O . SER A 1 85 ? -11.648 -8.611 4.662 1.00 81.25 85 SER A O 1
ATOM 672 N N . PRO A 1 86 ? -13.706 -9.506 4.627 1.00 66.56 86 PRO A N 1
ATOM 673 C CA . PRO A 1 86 ? -14.364 -8.245 4.922 1.00 66.56 86 PRO A CA 1
ATOM 674 C C . PRO A 1 86 ? -14.168 -7.914 6.406 1.00 66.56 86 PRO A C 1
ATOM 676 O O . PRO A 1 86 ? -14.737 -8.558 7.282 1.00 66.56 86 PRO A O 1
ATOM 679 N N . VAL A 1 87 ? -13.365 -6.896 6.701 1.00 61.88 87 VAL A N 1
ATOM 680 C CA . VAL A 1 87 ? -13.294 -6.316 8.048 1.00 61.88 87 VAL A CA 1
ATOM 681 C C . VAL A 1 87 ? -14.354 -5.223 8.142 1.00 61.88 87 VAL A C 1
ATOM 683 O O . VAL A 1 87 ? -14.409 -4.354 7.267 1.00 61.88 87 VAL A O 1
ATOM 686 N N . GLN A 1 88 ? -15.174 -5.234 9.199 1.00 54.28 88 GLN A N 1
ATOM 687 C CA . GLN A 1 88 ? -16.034 -4.099 9.544 1.00 54.28 88 GLN A CA 1
ATOM 688 C C . GLN A 1 88 ? -15.152 -2.908 9.940 1.00 54.28 88 GLN A C 1
ATOM 690 O O . GLN A 1 88 ? -14.838 -2.684 11.105 1.00 54.28 88 GLN A O 1
ATOM 695 N N . THR A 1 89 ? -14.671 -2.162 8.952 1.00 51.16 89 THR A N 1
ATOM 696 C CA . THR A 1 89 ? -13.943 -0.918 9.183 1.00 51.16 89 THR A CA 1
ATOM 697 C C . THR A 1 89 ? -14.935 0.154 9.619 1.00 51.16 89 THR A C 1
ATOM 699 O O . THR A 1 89 ? -15.510 0.841 8.776 1.00 51.16 89 THR A O 1
ATOM 702 N N . GLU A 1 90 ? -15.116 0.338 10.929 1.00 44.06 90 GLU A N 1
ATOM 703 C CA . GLU A 1 90 ? -15.553 1.633 11.451 1.00 44.06 90 GLU A CA 1
ATOM 704 C C . GLU A 1 90 ? -14.487 2.661 11.044 1.00 44.06 90 GLU A C 1
ATOM 706 O O . GLU A 1 90 ? -13.399 2.718 11.620 1.00 44.06 90 GLU A O 1
ATOM 711 N N . ARG A 1 91 ? -14.768 3.459 10.008 1.00 46.78 91 ARG A N 1
ATOM 712 C CA . ARG A 1 91 ? -13.939 4.604 9.612 1.00 46.78 91 ARG A CA 1
ATOM 713 C C . ARG A 1 91 ? -13.976 5.657 10.722 1.00 46.78 91 ARG A C 1
ATOM 715 O O . ARG A 1 91 ? -14.684 6.653 10.619 1.00 46.78 91 ARG A O 1
ATOM 722 N N . ARG A 1 92 ? -13.202 5.473 11.790 1.00 42.53 92 ARG A N 1
ATOM 723 C CA . ARG A 1 92 ? -12.958 6.533 12.772 1.00 42.53 92 ARG A CA 1
ATOM 724 C C . ARG A 1 92 ? -11.864 7.444 12.236 1.00 42.53 92 ARG A C 1
ATOM 726 O O . ARG A 1 92 ? -10.699 7.326 12.598 1.00 42.53 92 ARG A O 1
ATOM 733 N N . TYR A 1 93 ? -12.257 8.379 11.375 1.00 40.38 93 TYR A N 1
ATOM 734 C CA . TYR A 1 93 ? -11.477 9.593 11.168 1.00 40.38 93 TYR A CA 1
ATOM 735 C C . TYR A 1 93 ? -11.437 10.338 12.507 1.00 40.38 93 TYR A C 1
ATOM 737 O O . TYR A 1 93 ? -12.383 11.036 12.865 1.00 40.38 93 TYR A O 1
ATOM 745 N N . ARG A 1 94 ? -10.358 10.186 13.284 1.00 45.50 94 ARG A N 1
ATOM 746 C CA . ARG A 1 94 ? -10.079 11.146 14.354 1.00 45.50 94 ARG A CA 1
ATOM 747 C C . ARG A 1 94 ? -9.647 12.443 13.682 1.00 45.50 94 ARG A C 1
ATOM 749 O O . ARG A 1 94 ? -8.500 12.577 13.264 1.00 45.50 94 ARG A O 1
ATOM 756 N N . ALA A 1 95 ? -10.581 13.383 13.561 1.00 40.66 95 ALA A N 1
ATOM 757 C CA . ALA A 1 95 ? -10.236 14.779 13.360 1.00 40.66 95 ALA A CA 1
ATOM 758 C C . ALA A 1 95 ? -9.252 15.180 14.469 1.00 40.66 95 ALA A C 1
ATOM 760 O O . ALA A 1 95 ? -9.469 14.868 15.644 1.00 40.66 95 ALA A O 1
ATOM 761 N N . ALA A 1 96 ? -8.139 15.797 14.079 1.00 41.00 96 ALA A N 1
ATOM 762 C CA . ALA A 1 96 ? -7.160 16.327 15.009 1.00 41.00 96 ALA A CA 1
ATOM 763 C C . ALA A 1 96 ? -7.878 17.221 16.030 1.00 41.00 96 ALA A C 1
ATOM 765 O O . ALA A 1 96 ? -8.607 18.143 15.666 1.00 41.00 96 ALA A O 1
ATOM 766 N N . VAL A 1 97 ? -7.716 16.874 17.304 1.00 39.66 97 VAL A N 1
ATOM 767 C CA . VAL A 1 97 ? -8.365 17.533 18.434 1.00 39.66 97 VAL A CA 1
ATOM 768 C C . VAL A 1 97 ? -7.884 18.978 18.478 1.00 39.66 97 VAL A C 1
ATOM 770 O O . VAL A 1 97 ? -6.681 19.238 18.536 1.00 39.66 97 VAL A O 1
ATOM 773 N N . GLY A 1 98 ? -8.838 19.905 18.412 1.00 38.03 98 GLY A N 1
ATOM 774 C CA . GLY A 1 98 ? -8.597 21.329 18.551 1.00 38.03 98 GLY A CA 1
ATOM 775 C C . GLY A 1 98 ? -7.952 21.652 19.895 1.00 38.03 98 GLY A C 1
ATOM 776 O O . GLY A 1 98 ? -8.345 21.143 20.945 1.00 38.03 98 GLY A O 1
ATOM 777 N N . VAL A 1 99 ? -6.954 22.528 19.850 1.00 41.41 99 VAL A N 1
ATOM 778 C CA . VAL A 1 99 ? -6.459 23.234 21.027 1.00 41.41 99 VAL A CA 1
ATOM 779 C C . VAL A 1 99 ? -7.559 24.200 21.461 1.00 41.41 99 VAL A C 1
ATOM 781 O O . VAL A 1 99 ? -7.886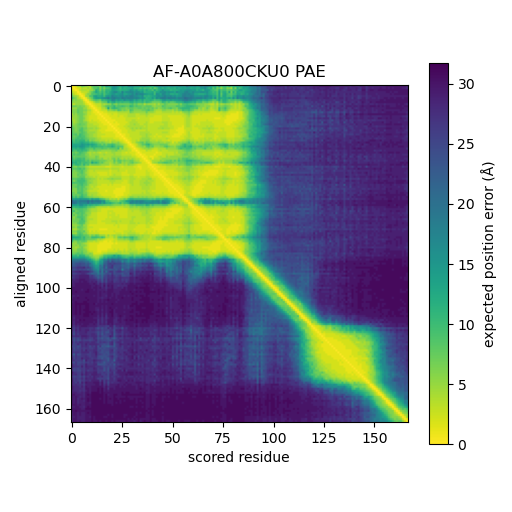 25.135 20.738 1.00 41.41 99 VAL A O 1
ATOM 784 N N . GLY A 1 100 ? -8.146 23.959 22.629 1.00 33.16 100 GLY A N 1
ATOM 785 C CA . GLY A 1 100 ? -9.219 24.789 23.165 1.00 33.16 100 GLY A CA 1
ATOM 786 C C . GLY A 1 100 ? -9.583 24.389 24.587 1.00 33.16 100 GLY A C 1
ATOM 787 O O . GLY A 1 100 ? -10.624 23.789 24.822 1.00 33.16 100 GLY A O 1
ATOM 788 N N . ARG A 1 101 ? -8.691 24.697 25.535 1.00 38.88 101 ARG A N 1
ATOM 789 C CA . ARG A 1 101 ? -9.008 24.818 26.969 1.00 38.88 101 ARG A CA 1
ATOM 790 C C . ARG A 1 101 ? -10.290 25.640 27.125 1.00 38.88 101 ARG A C 1
ATOM 792 O O . ARG A 1 101 ? -10.263 26.768 26.669 1.00 38.88 101 ARG A O 1
ATOM 799 N N . TYR A 1 102 ? -11.305 25.128 27.821 1.00 33.47 102 TYR A N 1
ATOM 800 C CA . TYR A 1 102 ? -11.883 25.737 29.028 1.00 33.47 102 TYR A CA 1
ATOM 801 C C . TYR A 1 102 ? -12.625 24.657 29.829 1.00 33.47 102 TYR A C 1
ATOM 803 O O . TYR A 1 102 ? -13.301 23.793 29.279 1.00 33.47 102 TYR A O 1
ATOM 811 N N . LEU A 1 103 ? -12.404 24.691 31.141 1.00 42.50 103 LEU A N 1
ATOM 812 C CA . LEU A 1 103 ? -13.017 23.852 32.165 1.00 42.50 103 LEU A CA 1
ATOM 813 C C . LEU A 1 103 ? -14.517 24.130 32.269 1.00 42.50 103 LEU A C 1
ATOM 815 O O . LEU A 1 103 ? -14.885 25.294 32.394 1.00 42.50 103 LEU A O 1
ATOM 819 N N . THR A 1 104 ? -15.344 23.090 32.379 1.00 32.12 104 THR A N 1
ATOM 820 C CA . THR A 1 104 ? -16.330 22.983 33.472 1.00 32.12 104 THR A CA 1
ATOM 821 C C . THR A 1 104 ? -16.828 21.541 33.591 1.00 32.12 104 THR A C 1
ATOM 823 O O . THR A 1 104 ? -17.310 20.949 32.630 1.00 32.12 104 THR A O 1
ATOM 826 N N . GLU A 1 105 ? -16.678 20.973 34.786 1.00 41.19 105 GLU A N 1
ATOM 827 C CA . GLU A 1 105 ? -17.464 19.836 35.272 1.00 41.19 105 GLU A CA 1
ATOM 828 C C . GLU A 1 105 ? -18.962 20.165 35.183 1.00 41.19 105 GLU A C 1
ATOM 830 O O . GLU A 1 105 ? -19.315 21.318 35.414 1.00 41.19 105 GLU A O 1
ATOM 835 N N . THR A 1 106 ? -19.830 19.186 34.887 1.00 33.94 106 THR A N 1
ATOM 836 C CA . THR A 1 106 ? -21.100 18.900 35.603 1.00 33.94 106 THR A CA 1
ATOM 837 C C . THR A 1 106 ? -21.807 17.681 34.976 1.00 33.94 106 THR A C 1
ATOM 839 O O . THR A 1 106 ? -22.077 17.615 33.782 1.00 33.94 106 THR A O 1
ATOM 842 N N . THR A 1 107 ? -22.058 16.704 35.842 1.00 36.06 107 THR A N 1
ATOM 843 C CA . THR A 1 107 ? -23.133 15.700 35.932 1.00 36.06 107 THR A CA 1
ATOM 844 C C . THR A 1 107 ? -24.326 15.763 34.954 1.00 36.06 107 THR A C 1
ATOM 846 O O . THR A 1 107 ? -25.015 16.770 34.880 1.00 36.06 107 THR A O 1
ATOM 849 N N . GLY A 1 108 ? -24.696 14.594 34.406 1.00 33.50 108 GLY A N 1
ATOM 850 C CA . GLY A 1 108 ? -26.089 14.107 34.368 1.00 33.50 108 GLY A CA 1
ATOM 851 C C . GLY A 1 108 ? -27.047 14.551 33.242 1.00 33.50 108 GLY A C 1
ATOM 852 O O . GLY A 1 108 ? -27.348 15.722 33.086 1.00 33.50 108 GLY A O 1
ATOM 853 N N . ALA A 1 109 ? -27.659 13.534 32.618 1.00 33.91 109 ALA A N 1
ATOM 854 C CA . ALA A 1 109 ? -28.987 13.496 31.979 1.00 33.91 109 ALA A CA 1
ATOM 855 C C . ALA A 1 109 ? -29.238 14.198 30.618 1.00 33.91 109 ALA A C 1
ATOM 857 O O . ALA A 1 109 ? -29.173 15.408 30.472 1.00 33.91 109 ALA A O 1
ATOM 858 N N . ALA A 1 110 ? -29.637 13.347 29.660 1.00 46.00 110 ALA A N 1
ATOM 859 C CA . ALA A 1 110 ? -30.580 13.531 28.550 1.00 46.00 110 ALA A CA 1
ATOM 860 C C . ALA A 1 110 ? -30.702 14.904 27.855 1.00 46.00 110 ALA A C 1
ATOM 862 O O . ALA A 1 110 ? -31.315 15.827 28.379 1.00 46.00 110 ALA A O 1
ATOM 863 N N . ALA A 1 111 ? -30.338 14.939 26.569 1.00 36.16 111 ALA A N 1
ATOM 864 C CA . ALA A 1 111 ? -31.045 15.740 25.571 1.00 36.16 111 ALA A CA 1
ATOM 865 C C . ALA A 1 111 ? -30.824 15.153 24.170 1.00 36.16 111 ALA A C 1
ATOM 867 O O . ALA A 1 111 ? -29.707 15.116 23.659 1.00 36.16 111 ALA A O 1
ATOM 868 N N . THR A 1 112 ? -31.911 14.696 23.553 1.00 47.38 112 THR A N 1
ATOM 869 C CA . THR A 1 112 ? -32.016 14.473 22.112 1.00 47.38 112 THR A CA 1
ATOM 870 C C . THR A 1 112 ? -31.825 15.818 21.416 1.00 47.38 112 THR A C 1
ATOM 872 O O . THR A 1 112 ? -32.705 16.673 21.473 1.00 47.38 112 THR A O 1
ATOM 875 N N . SER A 1 113 ? -30.685 16.024 20.768 1.00 38.09 113 SER A N 1
ATOM 876 C CA . SER A 1 113 ? -30.458 17.159 19.876 1.00 38.09 113 SER A CA 1
ATOM 877 C C . SER A 1 113 ? -30.143 16.622 18.486 1.00 38.09 113 SER A C 1
ATOM 879 O O . SER A 1 113 ? -29.077 16.071 18.221 1.00 38.09 113 SER A O 1
ATOM 881 N N . ALA A 1 114 ? -31.131 16.750 17.600 1.00 46.28 114 ALA A N 1
ATOM 882 C CA . ALA A 1 114 ? -30.970 16.556 16.171 1.00 46.28 114 ALA A CA 1
ATOM 883 C C . ALA A 1 114 ? -29.860 17.494 15.671 1.00 46.28 114 ALA A C 1
ATOM 885 O O . ALA A 1 114 ? -30.013 18.716 15.693 1.00 46.28 114 ALA A O 1
ATOM 886 N N . GLN A 1 115 ? -28.724 16.926 15.265 1.00 44.25 115 GLN A N 1
ATOM 887 C CA . GLN A 1 115 ? -27.720 17.662 14.506 1.00 44.25 115 GLN A CA 1
ATOM 888 C C . GLN A 1 115 ? -28.219 17.829 13.062 1.00 44.25 115 GLN A C 1
ATOM 890 O O . GLN A 1 115 ? -28.761 16.874 12.505 1.00 44.25 115 GLN A O 1
ATOM 895 N N . PRO A 1 116 ? -28.037 19.002 12.433 1.00 45.88 116 PRO A N 1
ATOM 896 C CA . PRO A 1 116 ? -28.318 19.164 11.015 1.00 45.88 116 PRO A CA 1
ATOM 897 C C . PRO A 1 116 ? -27.330 18.305 10.217 1.00 45.88 116 PRO A C 1
ATOM 899 O O . PRO A 1 116 ? -26.116 18.515 10.285 1.00 45.88 116 PRO A O 1
ATOM 902 N N . GLU A 1 117 ? -27.843 17.314 9.486 1.00 45.25 117 GLU A N 1
ATOM 903 C CA . GLU A 1 117 ? -27.064 16.545 8.521 1.00 45.25 117 GLU A CA 1
ATOM 904 C C . GLU A 1 117 ? -26.553 17.507 7.443 1.00 45.25 117 GLU A C 1
ATOM 906 O O . GLU A 1 117 ? -27.314 18.027 6.628 1.00 45.25 117 GLU A O 1
ATOM 911 N N . SER A 1 118 ? -25.252 17.796 7.472 1.00 53.19 118 SER A N 1
ATOM 912 C CA . SER A 1 118 ? -24.578 18.524 6.401 1.00 53.19 118 SER A CA 1
ATOM 913 C C . SER A 1 118 ? -24.581 17.634 5.158 1.00 53.19 118 SER A C 1
ATOM 915 O O . SER A 1 118 ? -23.779 16.703 5.047 1.00 53.19 118 SER A O 1
ATOM 917 N N . SER A 1 119 ? -25.526 17.870 4.248 1.00 57.50 119 SER A N 1
ATOM 918 C CA . SER A 1 119 ? -25.600 17.181 2.966 1.00 57.50 119 SER A CA 1
ATOM 919 C C . SER A 1 119 ? -24.476 17.684 2.064 1.00 57.50 119 SER A C 1
ATOM 921 O O . SER A 1 119 ? -24.570 18.708 1.393 1.00 57.50 119 SER A O 1
ATOM 923 N N . TYR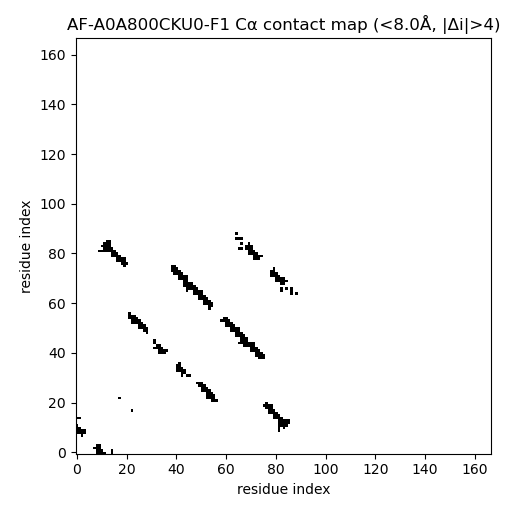 A 1 120 ? -23.363 16.955 2.056 1.00 68.38 120 TYR A N 1
ATOM 924 C CA . TYR A 1 120 ? -22.328 17.165 1.057 1.00 68.38 120 TYR A CA 1
ATOM 925 C C . TYR A 1 120 ? -22.868 16.747 -0.315 1.00 68.38 120 TYR A C 1
ATOM 927 O O . TYR A 1 120 ? -23.018 15.559 -0.600 1.00 68.38 120 TYR A O 1
ATOM 935 N N . THR A 1 121 ? -23.152 17.724 -1.171 1.00 69.38 121 THR A N 1
ATOM 936 C CA . THR A 1 121 ? -23.330 17.496 -2.606 1.00 69.38 121 THR A CA 1
ATOM 937 C C . THR A 1 121 ? -21.962 17.605 -3.280 1.00 69.38 121 THR A C 1
ATOM 939 O O . THR A 1 121 ? -21.368 18.689 -3.236 1.00 69.38 121 THR A O 1
ATOM 942 N N . PRO A 1 122 ? -21.423 16.521 -3.868 1.00 74.25 122 PRO A N 1
ATOM 943 C CA . PRO A 1 122 ? -20.159 16.595 -4.587 1.00 74.25 122 PRO A CA 1
ATOM 944 C C . PRO A 1 122 ? -20.256 17.584 -5.762 1.00 74.25 122 PRO A C 1
ATOM 946 O O . PRO A 1 122 ? -21.341 17.746 -6.328 1.00 74.25 122 PRO A O 1
ATOM 949 N N . PRO A 1 123 ? -19.144 18.238 -6.143 1.00 79.50 123 PRO A N 1
ATOM 950 C CA . PRO A 1 123 ? -19.108 19.098 -7.321 1.00 79.50 123 PRO A CA 1
ATOM 951 C C . PRO A 1 123 ? -19.428 18.291 -8.581 1.00 79.50 123 PRO A C 1
ATOM 953 O O . PRO A 1 123 ? -18.986 17.148 -8.712 1.00 79.50 123 PRO A O 1
ATOM 956 N N . ASP A 1 124 ? -20.169 18.884 -9.515 1.00 86.00 124 ASP A N 1
ATOM 957 C CA . ASP A 1 124 ? -20.376 18.273 -10.824 1.00 86.00 124 ASP A CA 1
ATOM 958 C C . ASP A 1 124 ? -19.120 18.455 -11.688 1.00 86.00 124 ASP A C 1
ATOM 960 O O . ASP A 1 124 ? -18.723 19.573 -12.012 1.00 86.00 124 ASP A O 1
ATOM 964 N N . TYR A 1 125 ? -18.486 17.340 -12.049 1.00 84.62 125 TYR A N 1
ATOM 965 C CA . TYR A 1 125 ? -17.294 17.300 -12.898 1.00 84.62 125 TYR A CA 1
ATOM 966 C C . TYR A 1 125 ? -17.611 16.922 -14.351 1.00 84.62 125 TYR A C 1
ATOM 968 O O . TYR A 1 125 ? -16.694 16.637 -15.122 1.00 84.62 125 TYR A O 1
ATOM 976 N N . SER A 1 126 ? -18.887 16.889 -14.739 1.00 88.38 126 SER A N 1
ATOM 977 C CA . SER A 1 126 ? -19.335 16.475 -16.071 1.00 88.38 126 SER A CA 1
ATOM 978 C C . SER A 1 126 ? -18.622 17.219 -17.210 1.00 88.38 126 SER A C 1
ATOM 980 O O . SER A 1 126 ? -18.157 16.580 -18.157 1.00 88.38 126 SER A O 1
ATOM 982 N N . GLU A 1 127 ? -18.451 18.539 -17.101 1.00 87.12 127 GLU A N 1
ATOM 983 C CA . GLU A 1 127 ? -17.744 19.353 -18.101 1.00 87.12 127 GLU A CA 1
ATOM 984 C C . GLU A 1 127 ? -16.245 19.046 -18.162 1.00 87.12 127 GLU A C 1
ATOM 986 O O . GLU A 1 127 ? -15.682 18.887 -19.247 1.00 87.12 127 GLU A O 1
ATOM 991 N N . LEU A 1 128 ? -15.597 18.896 -17.004 1.00 86.19 128 LEU A N 1
ATOM 992 C CA . LEU A 1 128 ? -14.170 18.579 -16.927 1.00 86.19 128 LEU A CA 1
ATOM 993 C C . LEU A 1 128 ? -13.881 17.208 -17.550 1.00 86.19 128 LEU A C 1
ATOM 995 O O . LEU A 1 128 ? -12.937 17.054 -18.322 1.00 86.19 128 LEU A O 1
ATOM 999 N N . ILE A 1 129 ? -14.729 16.217 -17.263 1.00 88.12 129 ILE A N 1
ATOM 1000 C CA . ILE A 1 129 ? -14.623 14.869 -17.831 1.00 88.12 129 ILE A CA 1
ATOM 1001 C C . ILE A 1 129 ? -14.776 14.917 -19.359 1.00 88.12 129 ILE A C 1
ATOM 1003 O O . ILE A 1 129 ? -14.040 14.231 -20.073 1.00 88.12 129 ILE A O 1
ATOM 1007 N N . GLN A 1 130 ? -15.688 15.745 -19.879 1.00 85.75 130 GLN A N 1
ATOM 1008 C CA . GLN A 1 130 ? -15.848 15.928 -21.324 1.00 85.75 130 GLN A CA 1
ATOM 1009 C C . GLN A 1 130 ? -14.629 16.599 -21.968 1.00 85.75 130 GLN A C 1
ATOM 1011 O O . GLN A 1 130 ? -14.174 16.131 -23.012 1.00 85.75 130 GLN A O 1
ATOM 1016 N N . GLN A 1 131 ? -14.062 17.633 -21.342 1.00 88.06 131 GLN A N 1
ATOM 1017 C CA . GLN A 1 131 ? -12.858 18.306 -21.842 1.00 88.06 131 GLN A CA 1
ATOM 1018 C C . GLN A 1 131 ? -11.654 17.363 -21.893 1.00 88.06 131 GLN A C 1
ATOM 1020 O O . GLN A 1 131 ? -10.978 17.279 -22.919 1.00 88.06 131 GLN A O 1
ATOM 1025 N N . VAL A 1 132 ? -11.420 16.597 -20.823 1.00 90.81 132 VAL A N 1
ATOM 1026 C CA . VAL A 1 132 ? -10.329 15.612 -20.776 1.00 90.81 132 VAL A CA 1
ATOM 1027 C C . VAL A 1 132 ? -10.512 14.561 -21.869 1.00 90.81 132 VAL A C 1
ATOM 1029 O O . VAL A 1 132 ? -9.566 14.244 -22.587 1.00 90.81 132 VAL A O 1
ATOM 1032 N N . ARG A 1 133 ? -11.739 14.062 -22.062 1.00 89.62 133 ARG A N 1
ATOM 1033 C CA . ARG A 1 133 ? -12.039 13.091 -23.120 1.00 89.62 133 ARG A CA 1
ATOM 1034 C C . ARG A 1 133 ? -11.744 13.645 -24.515 1.00 89.62 133 ARG A C 1
ATOM 1036 O O . ARG A 1 133 ? -11.174 12.928 -25.332 1.00 89.62 133 ARG A O 1
ATOM 1043 N N . GLN A 1 134 ? -12.122 14.892 -24.794 1.00 88.12 134 GLN A N 1
ATOM 1044 C CA . GLN A 1 134 ? -11.833 15.530 -26.082 1.00 88.12 134 GLN A CA 1
ATOM 1045 C C . GLN A 1 134 ? -10.330 15.691 -26.308 1.00 88.12 134 GLN A C 1
ATOM 1047 O O . GLN A 1 134 ? -9.843 15.386 -27.394 1.00 88.12 134 GLN A O 1
ATOM 1052 N N . HIS A 1 135 ? -9.595 16.109 -25.278 1.00 88.00 135 HIS A N 1
ATOM 1053 C CA . HIS A 1 135 ? -8.153 16.297 -25.371 1.00 88.00 135 HIS A CA 1
ATOM 1054 C C . HIS A 1 135 ? -7.419 14.984 -25.670 1.00 88.00 135 HIS A C 1
ATOM 1056 O O . HIS A 1 135 ? -6.600 14.925 -26.583 1.00 88.00 135 HIS A O 1
ATOM 1062 N N . VAL A 1 136 ? -7.783 13.902 -24.973 1.00 90.44 136 VAL A N 1
ATOM 1063 C CA . VAL A 1 136 ? -7.199 12.570 -25.199 1.00 90.44 136 VAL A CA 1
ATOM 1064 C C . VAL A 1 136 ? -7.483 12.068 -26.614 1.00 90.44 136 VAL A C 1
ATOM 1066 O O . VAL A 1 136 ? -6.586 11.536 -27.262 1.00 90.44 136 VAL A O 1
ATOM 1069 N N . MET A 1 137 ? -8.704 12.256 -27.122 1.00 87.75 137 MET A N 1
ATOM 1070 C CA . MET A 1 137 ? -9.046 11.853 -28.491 1.00 87.75 137 MET A CA 1
ATOM 1071 C C . MET A 1 137 ? -8.234 12.628 -29.537 1.00 87.75 137 MET A C 1
ATOM 1073 O O . MET A 1 137 ? -7.741 12.023 -30.484 1.00 87.75 137 MET A O 1
ATOM 1077 N N . GLN A 1 138 ? -8.038 13.935 -29.345 1.00 87.75 138 GLN A N 1
ATOM 1078 C CA . GLN A 1 138 ? -7.223 14.760 -30.245 1.00 87.75 138 GLN A CA 1
ATOM 1079 C C . GLN A 1 138 ? -5.749 14.343 -30.246 1.00 87.75 138 GLN A C 1
ATOM 1081 O O . GLN A 1 138 ? -5.120 14.292 -31.303 1.00 87.75 138 GLN A O 1
ATOM 1086 N N . ASP A 1 139 ? -5.193 14.018 -29.080 1.00 87.25 139 ASP A N 1
ATOM 1087 C CA . ASP A 1 139 ? -3.827 13.501 -28.978 1.00 87.25 139 ASP A CA 1
ATOM 1088 C C . ASP A 1 139 ? -3.677 12.148 -29.667 1.00 87.25 139 ASP A C 1
ATOM 1090 O O . ASP A 1 139 ? -2.698 11.918 -30.378 1.00 87.25 139 ASP A O 1
ATOM 1094 N N . LEU A 1 140 ? -4.672 11.274 -29.527 1.00 86.00 140 LEU A N 1
ATOM 1095 C CA . LEU A 1 140 ? -4.664 9.966 -30.168 1.00 86.00 140 LEU A CA 1
ATOM 1096 C C . LEU A 1 140 ? -4.745 10.083 -31.698 1.00 86.00 140 LEU A C 1
ATOM 1098 O O . LEU A 1 140 ? -3.995 9.416 -32.409 1.00 86.00 140 LEU A O 1
ATOM 1102 N N . GLU A 1 141 ? -5.587 10.984 -32.210 1.00 85.19 141 GLU A N 1
ATOM 1103 C CA . GLU A 1 141 ? -5.668 11.295 -33.643 1.00 85.19 141 GLU A CA 1
ATOM 1104 C C . GLU A 1 141 ? -4.358 11.881 -34.187 1.00 85.19 141 GLU A C 1
ATOM 1106 O O . GLU A 1 141 ? -3.926 11.526 -35.288 1.00 85.19 141 GLU A O 1
ATOM 1111 N N . ARG A 1 142 ? -3.697 12.748 -33.413 1.00 85.62 142 ARG A N 1
ATOM 1112 C CA . ARG A 1 142 ? -2.391 13.324 -33.759 1.00 85.62 142 ARG A CA 1
ATOM 1113 C C . ARG A 1 142 ? -1.318 12.244 -33.861 1.00 85.62 142 ARG A C 1
ATOM 1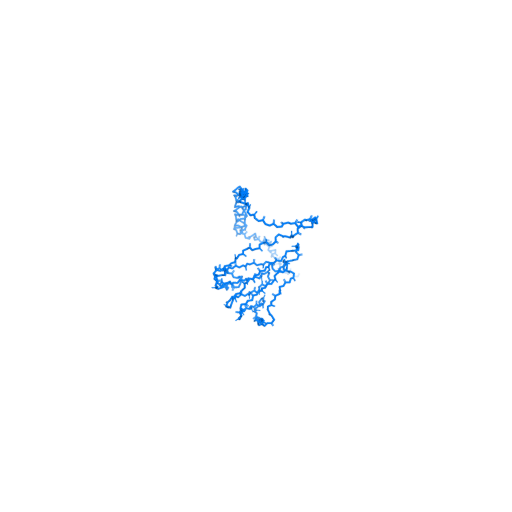115 O O . ARG A 1 142 ? -0.651 12.156 -34.889 1.00 85.62 142 ARG A O 1
ATOM 1122 N N . MET A 1 143 ? -1.213 11.385 -32.848 1.00 79.44 143 MET A N 1
ATOM 1123 C CA . MET A 1 143 ? -0.251 10.280 -32.832 1.00 79.44 143 MET A CA 1
ATOM 1124 C C . MET A 1 143 ? -0.500 9.295 -33.976 1.00 79.44 143 MET A C 1
ATOM 1126 O O . MET A 1 143 ? 0.443 8.857 -34.631 1.00 79.44 143 MET A O 1
ATOM 1130 N N . MET A 1 144 ? -1.763 8.976 -34.278 1.00 81.00 144 MET A N 1
ATOM 1131 C CA . MET A 1 144 ? -2.078 8.113 -35.418 1.00 81.00 144 MET A CA 1
ATOM 1132 C C . MET A 1 144 ? -1.707 8.746 -36.761 1.00 81.00 144 MET A C 1
ATOM 1134 O O . MET A 1 144 ? -1.263 8.041 -37.666 1.00 81.00 144 MET A O 1
ATOM 1138 N N . ARG A 1 145 ? -1.871 10.065 -36.906 1.00 79.12 145 ARG A N 1
ATOM 1139 C CA . ARG A 1 145 ? -1.481 10.782 -38.125 1.00 79.12 145 ARG A CA 1
ATOM 1140 C C . ARG A 1 145 ? 0.037 10.820 -38.3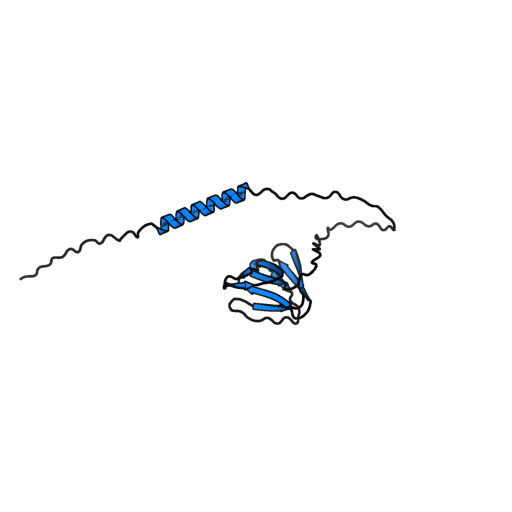00 1.00 79.12 145 ARG A C 1
ATOM 1142 O O . ARG A 1 145 ? 0.515 10.651 -39.418 1.00 79.12 145 ARG A O 1
ATOM 1149 N N . GLU A 1 146 ? 0.785 11.004 -37.218 1.00 74.62 146 GLU A N 1
ATOM 1150 C CA . GLU A 1 146 ? 2.251 10.938 -37.227 1.00 74.62 146 GLU A CA 1
ATOM 1151 C C . GLU A 1 146 ? 2.749 9.527 -37.565 1.00 74.62 146 GLU A C 1
ATOM 1153 O O . GLU A 1 146 ? 3.643 9.378 -38.394 1.00 74.62 146 GLU A O 1
ATOM 1158 N N . ALA A 1 147 ? 2.107 8.491 -37.019 1.00 69.12 147 ALA A N 1
ATOM 1159 C CA . ALA A 1 147 ? 2.437 7.095 -37.306 1.00 69.12 147 ALA A CA 1
ATOM 1160 C C . ALA A 1 147 ? 2.119 6.661 -38.753 1.00 69.12 147 ALA A C 1
ATOM 1162 O O . ALA A 1 147 ? 2.691 5.686 -39.236 1.00 69.12 147 ALA A O 1
ATOM 1163 N N . GLN A 1 148 ? 1.219 7.363 -39.453 1.00 63.81 148 GLN A N 1
ATOM 1164 C CA . GLN A 1 148 ? 0.872 7.095 -40.857 1.00 63.81 148 GLN A CA 1
ATOM 1165 C C . GLN A 1 148 ? 1.703 7.895 -41.872 1.00 63.81 148 GLN A C 1
ATOM 1167 O O . GLN A 1 148 ? 1.560 7.661 -43.074 1.00 63.81 148 GLN A O 1
ATOM 1172 N N . LYS A 1 149 ? 2.568 8.828 -41.443 1.00 56.78 149 LYS A N 1
ATOM 1173 C CA . LYS A 1 149 ? 3.450 9.550 -42.371 1.00 56.78 149 LYS A CA 1
ATOM 1174 C C . LYS A 1 149 ? 4.528 8.572 -42.877 1.00 56.78 149 LYS A C 1
ATOM 1176 O O . LYS A 1 149 ? 5.276 8.042 -42.056 1.00 56.78 149 LYS A O 1
ATOM 1181 N N . PRO A 1 150 ? 4.634 8.306 -44.196 1.00 59.00 150 PRO A N 1
ATOM 1182 C CA . PRO A 1 150 ? 5.718 7.485 -44.725 1.00 59.00 150 PRO A CA 1
ATOM 1183 C C . PRO A 1 150 ? 7.062 8.138 -44.376 1.00 59.00 150 PRO A C 1
ATOM 1185 O O . PRO A 1 150 ? 7.133 9.372 -44.354 1.00 59.00 150 PRO A O 1
ATOM 1188 N N . PRO A 1 151 ? 8.124 7.357 -44.116 1.00 57.72 151 PRO A N 1
ATOM 1189 C CA . PRO A 1 151 ? 9.443 7.929 -43.893 1.00 57.72 151 PRO A CA 1
ATOM 1190 C C . PRO A 1 151 ? 9.839 8.756 -45.122 1.00 57.72 151 PRO A C 1
ATOM 1192 O O . PRO A 1 151 ? 9.770 8.267 -46.250 1.00 57.72 151 PRO A O 1
ATOM 1195 N N . GLU A 1 152 ? 10.224 10.016 -44.909 1.00 59.72 152 GLU A N 1
ATOM 1196 C CA . GLU A 1 152 ? 10.877 10.813 -45.947 1.00 59.72 152 GLU A CA 1
ATOM 1197 C C . GLU A 1 152 ? 12.161 10.071 -46.337 1.00 59.72 152 GLU A C 1
ATOM 1199 O O . GLU A 1 152 ? 13.081 9.937 -45.529 1.00 59.72 152 GLU A O 1
ATOM 1204 N N . GLN A 1 153 ? 12.183 9.504 -47.548 1.00 53.38 153 GLN A N 1
ATOM 1205 C CA . GLN A 1 153 ? 13.393 8.909 -48.105 1.00 53.38 153 GLN A CA 1
ATOM 1206 C C . GLN A 1 153 ? 14.463 10.005 -48.178 1.00 53.38 153 GLN A C 1
ATOM 1208 O O . GLN A 1 153 ? 14.174 11.088 -48.695 1.00 53.38 153 GLN A O 1
ATOM 1213 N N . PRO A 1 154 ? 15.687 9.765 -47.679 1.00 47.91 154 PRO A N 1
ATOM 1214 C CA . PRO A 1 154 ? 16.780 10.687 -47.925 1.00 47.91 154 PRO A CA 1
ATOM 1215 C C . PRO A 1 154 ? 17.019 10.719 -49.435 1.00 47.91 154 PRO A C 1
ATOM 1217 O O . PRO A 1 154 ? 17.221 9.679 -50.055 1.00 47.91 154 PRO A O 1
ATOM 1220 N N . SER A 1 155 ? 16.940 11.907 -50.030 1.00 50.75 155 SER A N 1
ATOM 1221 C CA . SER A 1 155 ? 17.236 12.123 -51.442 1.00 50.75 155 SER A CA 1
ATOM 1222 C C . SER A 1 155 ? 18.646 11.607 -51.755 1.00 50.75 155 SER A C 1
ATOM 1224 O O . SER A 1 155 ? 19.631 12.250 -51.394 1.00 50.75 155 SER A O 1
ATOM 1226 N N . GLU A 1 156 ? 18.755 10.447 -52.405 1.00 47.81 156 GLU A N 1
ATOM 1227 C CA . GLU A 1 156 ? 20.003 9.977 -53.007 1.00 47.81 156 GLU A CA 1
ATOM 1228 C C . GLU A 1 156 ? 20.422 10.988 -54.085 1.00 47.81 156 GLU A C 1
ATOM 1230 O O . GLU A 1 156 ? 19.757 11.151 -55.110 1.00 47.81 156 GLU A O 1
ATOM 1235 N N . GLN A 1 157 ? 21.519 11.708 -53.838 1.00 52.88 157 GLN A N 1
ATOM 1236 C CA . GLN A 1 157 ? 22.257 12.380 -54.904 1.00 52.88 157 GLN A CA 1
ATOM 1237 C C . GLN A 1 157 ? 22.768 11.307 -55.880 1.00 52.88 157 GLN A C 1
ATOM 1239 O O . GLN A 1 157 ? 23.329 10.307 -55.426 1.00 52.88 157 GLN A O 1
ATOM 1244 N N . PRO A 1 158 ? 22.596 11.482 -57.201 1.00 49.03 158 PRO A N 1
ATOM 1245 C CA . PRO A 1 158 ? 23.081 10.505 -58.165 1.00 49.03 158 PRO A CA 1
ATOM 1246 C C . PRO A 1 158 ? 24.619 10.455 -58.150 1.00 49.03 158 PRO A C 1
ATOM 1248 O O . PRO A 1 158 ? 25.259 11.491 -57.943 1.00 49.03 158 PRO A O 1
ATOM 1251 N N . PRO A 1 159 ? 25.234 9.284 -58.391 1.00 49.69 159 PRO A N 1
ATOM 1252 C CA . PRO A 1 159 ? 26.678 9.184 -58.507 1.00 49.69 159 PRO A CA 1
ATOM 1253 C C . PRO A 1 159 ? 27.113 9.803 -59.840 1.00 49.69 159 PRO A C 1
ATOM 1255 O O . PRO A 1 159 ? 26.684 9.356 -60.906 1.00 49.69 159 PRO A O 1
ATOM 1258 N N . GLU A 1 160 ? 27.984 10.813 -59.801 1.00 52.44 160 GLU A N 1
ATOM 1259 C CA . GLU A 1 160 ? 28.797 11.174 -60.965 1.00 52.44 160 GLU A CA 1
ATOM 1260 C C . GLU A 1 160 ? 29.772 10.021 -61.228 1.00 52.44 160 GLU A C 1
ATOM 1262 O O . GLU A 1 160 ? 30.855 9.931 -60.656 1.00 52.44 160 GLU A O 1
ATOM 1267 N N . GLY A 1 161 ? 29.335 9.077 -62.056 1.00 50.19 161 GLY A N 1
ATOM 1268 C CA . GLY A 1 161 ? 30.216 8.117 -62.695 1.00 50.19 161 GLY A CA 1
ATOM 1269 C C . GLY A 1 161 ? 30.888 8.759 -63.902 1.00 50.19 161 GLY A C 1
ATOM 1270 O O . GLY A 1 161 ? 30.206 9.318 -64.760 1.00 50.19 161 GLY A O 1
ATOM 1271 N N . GLY A 1 162 ? 32.209 8.612 -63.997 1.00 42.25 162 GLY A N 1
ATOM 1272 C CA . GLY A 1 162 ? 32.908 8.754 -65.269 1.00 42.25 162 GLY A CA 1
ATOM 1273 C C . GLY A 1 162 ? 34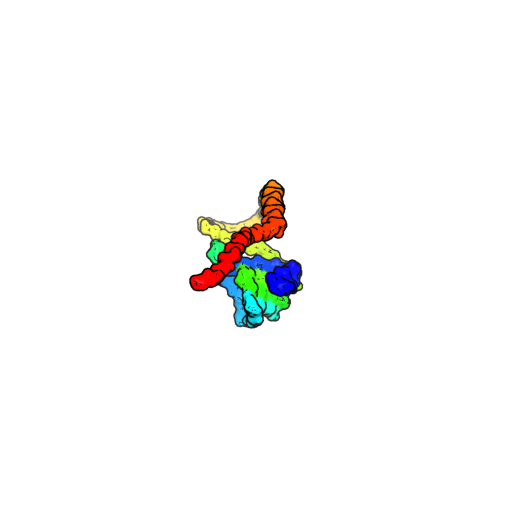.337 9.266 -65.168 1.00 42.25 162 GLY A C 1
ATOM 1274 O O . GLY A 1 162 ? 34.624 10.352 -65.657 1.00 42.25 162 GLY A O 1
ATOM 1275 N N . GLU A 1 163 ? 35.254 8.459 -64.631 1.00 55.72 163 GLU A N 1
ATOM 1276 C CA . GLU A 1 163 ? 36.590 8.431 -65.239 1.00 55.72 163 GLU A CA 1
ATOM 1277 C C . GLU A 1 163 ? 36.455 7.898 -66.677 1.00 55.72 163 GLU A C 1
ATOM 1279 O O . GLU A 1 163 ? 35.612 7.036 -66.952 1.00 55.72 163 GLU A O 1
ATOM 1284 N N . PRO A 1 164 ? 37.311 8.363 -67.593 1.00 53.81 164 PRO A N 1
ATOM 1285 C CA . PRO A 1 164 ? 38.210 7.383 -68.181 1.00 53.81 164 PRO A CA 1
ATOM 1286 C C . PRO A 1 164 ? 39.674 7.830 -68.180 1.00 53.81 164 PRO A C 1
ATOM 1288 O O . PRO A 1 164 ? 40.013 9.003 -68.324 1.00 53.81 164 PRO A O 1
ATOM 1291 N N . GLN A 1 165 ? 40.511 6.810 -68.018 1.00 47.00 165 GLN A N 1
ATOM 1292 C CA . GLN A 1 165 ? 41.956 6.767 -68.209 1.00 47.00 165 GLN A CA 1
ATOM 1293 C C . GLN A 1 165 ? 42.409 7.120 -69.640 1.00 47.00 165 GLN A C 1
ATOM 1295 O O . GLN A 1 165 ? 41.599 7.160 -70.563 1.00 47.00 165 GLN A O 1
ATOM 1300 N N . GLU A 1 166 ? 43.745 7.191 -69.765 1.00 47.97 166 GLU A N 1
ATOM 1301 C CA . GLU A 1 166 ? 44.613 7.110 -70.961 1.00 47.97 166 GLU A CA 1
ATOM 1302 C C . GLU A 1 166 ? 45.075 8.468 -71.526 1.00 47.97 166 GLU A C 1
ATOM 1304 O O . GLU A 1 166 ? 44.271 9.373 -71.711 1.00 47.97 166 GLU A O 1
ATOM 1309 N N . SER A 1 167 ? 46.363 8.724 -71.800 1.00 44.09 167 SER A N 1
ATOM 1310 C CA . SER A 1 167 ? 47.625 7.956 -71.743 1.00 44.09 167 SER A CA 1
ATOM 1311 C C . SER A 1 167 ? 48.790 8.916 -71.475 1.00 44.09 167 SER A C 1
ATOM 1313 O O . SER A 1 167 ? 48.648 10.117 -71.800 1.00 44.09 167 SER A O 1
#

Radius of gyration: 30.3 Å; Cα contacts (8 Å, |Δi|>4): 187; chains: 1; bounding box: 80×40×108 Å

Secondary structure (DSSP, 8-state):
-EE-TTS-EE--SEEEEEETTSEEEEE--TT--EEEETTEEEEE--S-EEEEEEESSSS-EEEEEE-TT-EEEEETTEEEEEESS---------PPPP-----------------------PPP-HHHHHHHHHHHHHHHHHHHHHHTSPP-----PPP--------

Mean predicted aligned error: 19.49 Å

Nearest PDB structures (foldseek):
  2bnn-assembly1_B-2  TM=3.630E-01  e=3.488E+00  Streptomyces wedmorensis
  2bno-assembly1_A-2  TM=2.7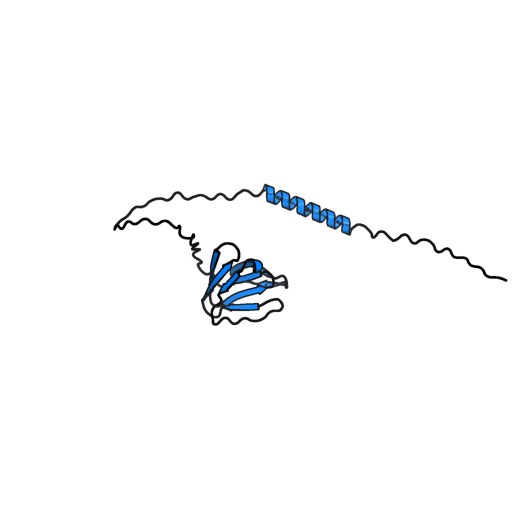47E-01  e=2.951E+00  Streptomyces wedmorensis
  4s36-assembly1_A  TM=1.676E-01  e=8.519E+00  Pseudomonas aeruginosa